Protein AF-A0A9E2D2C0-F1 (afdb_monomer_lite)

Radius of gyration: 33.91 Å; chains: 1; bounding box: 80×19×100 Å

Foldseek 3Di:
DDDDDPPPPDPDPPPPDPPPVSVVVVVVVVVVCVVVVVVVCCVVPPQQAEEEEAPVVVLVVLVVCVVVVVDDPVRSVVVVVVVVVVVVPPDPSYDYDYPVVDDDDHHYDDD

pLDDT: mean 72.56, std 12.67, range [42.31, 94.94]

Secondary structure (DSSP, 8-state):
----------------PSPHHHHHHHHHHHHHHHHHHHHHHHHHHTS-EEEEE-HHHHHHHHHHHHHTTSS-HHHHHHHHHHHHHHHHTS-TTEEEEEGGG--S--EEPP-

Sequence (111 aa):
MNNKSDGKTDPTPKKHGPGFIAAAFIALVVSLVTTIGLIAIYDRRYAQKIVTMDLKGYIREQRDKAISGAISDEELRKNIDAMEAALLAAPPNHVVLLKEVVLRNAGEIKP

Structure (mmCIF, N/CA/C/O backbone):
data_AF-A0A9E2D2C0-F1
#
_entry.id   AF-A0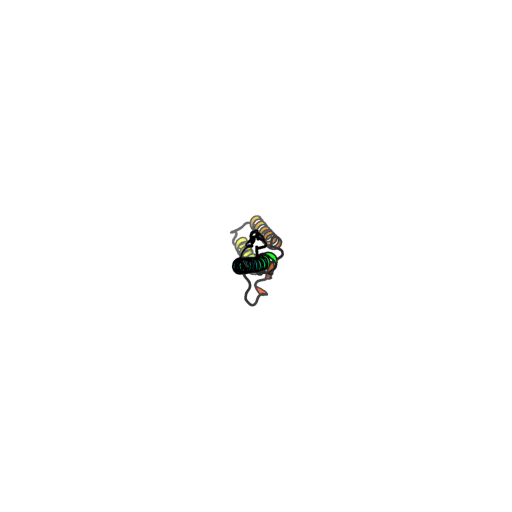A9E2D2C0-F1
#
loop_
_atom_site.group_PDB
_atom_site.id
_atom_site.type_symbol
_atom_site.label_atom_id
_atom_site.label_alt_id
_atom_site.label_comp_id
_atom_site.label_asym_id
_atom_site.label_entity_id
_atom_site.label_seq_id
_atom_site.pdbx_PDB_ins_code
_atom_site.Cartn_x
_atom_site.Cartn_y
_atom_site.Cartn_z
_atom_site.occupancy
_atom_site.B_iso_or_equiv
_atom_site.auth_seq_id
_atom_site.auth_comp_id
_atom_site.auth_asym_id
_atom_site.auth_atom_id
_atom_site.pdbx_PDB_model_num
ATOM 1 N N . MET A 1 1 ? 61.459 5.436 -71.021 1.00 42.31 1 MET A N 1
ATOM 2 C CA . MET A 1 1 ? 61.904 4.832 -69.747 1.00 42.31 1 MET A CA 1
ATOM 3 C C . MET A 1 1 ? 60.860 5.143 -68.695 1.00 42.31 1 MET A C 1
ATOM 5 O O . MET A 1 1 ? 60.694 6.300 -68.339 1.00 42.31 1 MET A O 1
ATOM 9 N N . ASN A 1 2 ? 60.119 4.119 -68.278 1.00 51.75 2 ASN A N 1
ATOM 10 C CA . ASN A 1 2 ? 59.100 4.190 -67.235 1.00 51.75 2 ASN A CA 1
ATOM 11 C C . ASN A 1 2 ? 59.761 3.767 -65.917 1.00 51.75 2 ASN A C 1
ATOM 13 O O . ASN A 1 2 ? 60.334 2.681 -65.887 1.00 51.75 2 ASN A O 1
ATOM 17 N N . ASN A 1 3 ? 59.677 4.561 -64.848 1.00 49.69 3 ASN A N 1
ATOM 18 C CA . ASN A 1 3 ? 59.811 4.050 -63.476 1.00 49.69 3 ASN A CA 1
ATOM 19 C C . ASN A 1 3 ? 59.240 5.097 -62.501 1.00 49.69 3 ASN A C 1
ATOM 21 O O . ASN A 1 3 ? 59.828 6.153 -62.312 1.00 49.69 3 ASN A O 1
ATOM 25 N N . LYS A 1 4 ? 57.945 5.007 -62.189 1.00 46.16 4 LYS A N 1
ATOM 26 C CA . LYS A 1 4 ? 57.363 4.309 -61.027 1.00 46.16 4 LYS A CA 1
ATOM 27 C C . LYS A 1 4 ? 57.479 5.155 -59.757 1.00 46.16 4 LYS A C 1
ATOM 29 O O . LYS A 1 4 ? 58.481 5.161 -59.056 1.00 46.16 4 LYS A O 1
ATOM 34 N N . SER A 1 5 ? 56.408 5.903 -59.516 1.00 55.84 5 SER A N 1
ATOM 35 C CA . SER A 1 5 ? 56.119 6.582 -58.262 1.00 55.84 5 SER A CA 1
ATOM 36 C C . SER A 1 5 ? 55.790 5.528 -57.205 1.00 55.84 5 SER A C 1
ATOM 38 O O . SER A 1 5 ? 54.679 5.001 -57.184 1.00 55.84 5 SER A O 1
ATOM 40 N N . ASP A 1 6 ? 56.743 5.216 -56.331 1.00 50.75 6 ASP A N 1
ATOM 41 C CA . ASP A 1 6 ? 56.491 4.378 -55.158 1.00 50.75 6 ASP A CA 1
ATOM 42 C C . ASP A 1 6 ? 55.792 5.218 -54.078 1.00 50.75 6 ASP A C 1
ATOM 44 O O . ASP A 1 6 ? 56.377 5.676 -53.096 1.00 50.75 6 ASP A O 1
ATOM 48 N N . GLY A 1 7 ? 54.496 5.446 -54.294 1.00 50.69 7 GLY A N 1
ATOM 49 C CA . GLY A 1 7 ? 53.578 5.906 -53.262 1.00 50.69 7 GLY A CA 1
ATOM 50 C C . GLY A 1 7 ? 53.398 4.798 -52.232 1.00 50.69 7 GLY A C 1
ATOM 51 O O . GLY A 1 7 ? 52.568 3.908 -52.401 1.00 50.69 7 GLY A O 1
ATOM 52 N N . LYS A 1 8 ? 54.196 4.839 -51.165 1.00 49.25 8 LYS A N 1
ATOM 53 C CA . LYS A 1 8 ? 54.035 3.981 -49.991 1.00 49.25 8 LYS A CA 1
ATOM 54 C C . LYS A 1 8 ? 52.739 4.395 -49.282 1.00 49.25 8 LYS A C 1
ATOM 56 O O . LYS A 1 8 ? 52.721 5.340 -48.501 1.00 49.25 8 LYS A O 1
ATOM 61 N N . THR A 1 9 ? 51.630 3.738 -49.611 1.00 55.25 9 THR A N 1
ATOM 62 C CA . THR A 1 9 ? 50.362 3.913 -48.898 1.00 55.25 9 THR A CA 1
ATOM 63 C C . THR A 1 9 ? 50.473 3.222 -47.547 1.00 55.25 9 THR A C 1
ATOM 65 O O . THR A 1 9 ? 50.347 2.001 -47.454 1.00 55.25 9 THR A O 1
ATOM 68 N N . ASP A 1 10 ? 50.746 4.008 -46.513 1.00 56.66 10 ASP A 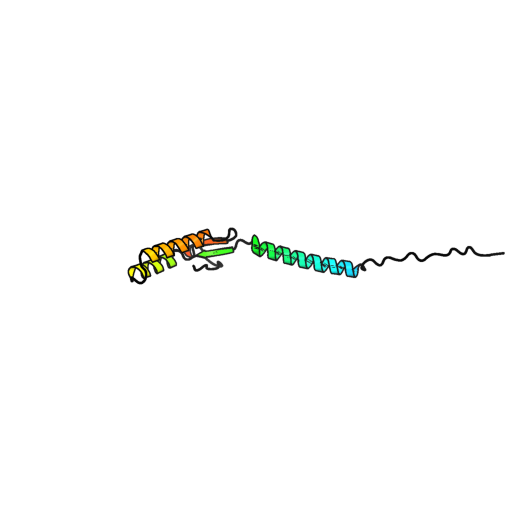N 1
ATOM 69 C CA . ASP A 1 10 ? 50.641 3.575 -45.124 1.00 56.66 10 ASP A CA 1
ATOM 70 C C . ASP A 1 10 ? 49.176 3.176 -44.847 1.00 56.66 10 ASP A C 1
ATOM 72 O O . ASP A 1 10 ? 48.273 3.995 -45.073 1.00 56.66 10 ASP A O 1
ATOM 76 N N . PRO A 1 11 ? 48.871 1.936 -44.417 1.00 56.41 11 PRO A N 1
ATOM 77 C CA . PRO A 1 11 ? 47.509 1.572 -44.076 1.00 56.41 11 PRO A CA 1
ATOM 78 C C . PRO A 1 11 ? 47.159 2.256 -42.754 1.00 56.41 11 PRO A C 1
ATOM 80 O O . PRO A 1 11 ? 47.553 1.825 -41.672 1.00 56.41 11 PRO A O 1
ATOM 83 N N . THR A 1 12 ? 46.401 3.346 -42.843 1.00 57.44 12 THR A N 1
ATOM 84 C CA . THR A 1 12 ? 45.788 3.985 -41.676 1.00 57.44 12 THR A CA 1
ATOM 85 C C . THR A 1 12 ? 45.020 2.930 -40.872 1.00 57.44 12 THR A C 1
ATOM 87 O O . THR A 1 12 ? 44.244 2.158 -41.449 1.00 57.44 12 THR A O 1
ATOM 90 N N . PRO A 1 13 ? 45.215 2.852 -39.543 1.00 53.81 13 PRO A N 1
ATOM 91 C CA . PRO A 1 13 ? 44.578 1.824 -38.743 1.00 53.81 13 PRO A CA 1
ATOM 92 C C . PRO A 1 13 ? 43.082 2.123 -38.722 1.00 53.81 13 PRO A C 1
ATOM 94 O O . PRO A 1 13 ? 42.633 3.097 -38.113 1.00 53.81 13 PRO A O 1
ATOM 97 N N . LYS A 1 14 ? 42.289 1.291 -39.407 1.00 58.44 14 LYS A N 1
ATOM 98 C CA . LYS A 1 14 ? 40.832 1.307 -39.270 1.00 58.44 14 LYS A CA 1
ATOM 99 C C . LYS A 1 14 ? 40.515 1.007 -37.809 1.00 58.44 14 LYS A C 1
ATOM 101 O O . LYS A 1 14 ? 40.558 -0.147 -37.380 1.00 58.44 14 LYS A O 1
ATOM 106 N N . LYS A 1 15 ? 40.219 2.058 -37.040 1.00 58.59 15 LYS A N 1
ATOM 107 C CA . LYS A 1 15 ? 39.588 1.951 -35.725 1.00 58.59 15 LYS A CA 1
ATOM 108 C C . LYS A 1 15 ? 38.251 1.257 -35.942 1.00 58.59 15 LYS A C 1
ATOM 110 O O . LYS A 1 15 ? 37.270 1.887 -36.328 1.00 58.59 15 LYS A O 1
ATOM 115 N N . HIS A 1 16 ? 38.234 -0.053 -35.731 1.00 57.47 16 HIS A N 1
ATOM 116 C CA . HIS A 1 16 ? 37.009 -0.818 -35.611 1.00 57.47 16 HIS A CA 1
ATOM 117 C C . HIS A 1 16 ? 36.370 -0.384 -34.292 1.00 57.47 16 HIS A C 1
ATOM 119 O O . HIS A 1 16 ? 36.624 -0.961 -33.237 1.00 57.47 16 HIS A O 1
ATOM 125 N N . GLY A 1 17 ? 35.588 0.699 -34.344 1.00 62.44 17 GLY A N 1
ATOM 126 C CA . GLY A 1 17 ? 34.566 0.933 -33.334 1.00 62.44 17 GLY A CA 1
ATOM 127 C C . GLY A 1 17 ? 33.678 -0.312 -33.241 1.00 62.44 17 GLY A C 1
ATOM 128 O O . GLY A 1 17 ? 33.652 -1.102 -34.193 1.00 62.44 17 GLY A O 1
ATOM 129 N N . PRO A 1 18 ? 32.987 -0.527 -32.110 1.00 61.75 18 PRO A N 1
ATOM 130 C CA . PRO A 1 18 ? 32.108 -1.679 -31.964 1.00 61.75 18 PRO A CA 1
ATOM 131 C C . PRO A 1 18 ? 31.216 -1.750 -33.204 1.00 61.75 18 PRO A C 1
ATOM 133 O O . PRO A 1 18 ? 30.555 -0.769 -33.547 1.00 61.75 18 PRO A O 1
ATOM 136 N N . GLY A 1 19 ? 31.303 -2.862 -33.943 1.00 77.62 19 GLY A N 1
ATOM 137 C CA . GLY A 1 19 ? 30.607 -3.008 -35.218 1.00 77.62 19 GLY A CA 1
ATOM 138 C C . GLY A 1 19 ? 29.131 -2.668 -35.044 1.00 77.62 19 GLY A C 1
ATOM 139 O O . GLY A 1 19 ? 28.586 -2.870 -33.963 1.00 77.62 19 GLY A O 1
ATOM 140 N N . PHE A 1 20 ? 28.481 -2.147 -36.084 1.00 83.00 20 PHE A N 1
ATOM 141 C CA . PHE A 1 20 ? 27.079 -1.703 -36.043 1.00 83.00 20 PHE A CA 1
ATOM 142 C C . PHE A 1 20 ? 26.145 -2.662 -35.272 1.00 83.00 20 PHE A C 1
ATOM 144 O O . PHE A 1 20 ? 25.291 -2.221 -34.512 1.00 83.00 20 PHE A O 1
ATOM 151 N N . ILE A 1 21 ? 26.379 -3.973 -35.386 1.00 84.88 21 ILE A N 1
ATOM 152 C CA . ILE A 1 21 ? 25.672 -5.031 -34.649 1.00 84.88 21 ILE A CA 1
ATOM 153 C C . ILE A 1 21 ? 25.865 -4.926 -33.126 1.00 84.88 21 ILE A C 1
ATOM 155 O O . ILE A 1 21 ? 24.896 -5.010 -32.379 1.00 84.88 21 ILE A O 1
ATOM 159 N N . ALA A 1 22 ? 27.094 -4.718 -32.651 1.00 86.81 22 ALA A N 1
ATOM 160 C CA . ALA A 1 22 ? 27.385 -4.528 -31.232 1.00 86.81 22 ALA A CA 1
ATOM 161 C C . ALA A 1 22 ? 26.735 -3.244 -30.693 1.00 86.81 22 ALA A C 1
ATOM 163 O O . ALA A 1 22 ? 26.161 -3.259 -29.607 1.00 86.81 22 ALA A O 1
ATOM 164 N N . ALA A 1 23 ? 26.749 -2.156 -31.471 1.00 88.12 23 ALA A N 1
ATOM 165 C CA . ALA A 1 23 ? 26.055 -0.922 -31.103 1.00 88.12 23 ALA A CA 1
ATOM 166 C C . ALA A 1 23 ? 24.527 -1.117 -31.033 1.00 88.12 23 ALA A C 1
ATOM 168 O O . ALA A 1 23 ? 23.895 -0.684 -30.071 1.00 88.12 23 ALA A O 1
ATOM 169 N N . ALA A 1 24 ? 23.943 -1.825 -32.005 1.00 89.75 24 ALA A N 1
ATOM 170 C CA . ALA A 1 24 ? 22.518 -2.151 -32.023 1.00 89.75 24 ALA A CA 1
ATOM 171 C C . ALA A 1 24 ? 22.114 -3.044 -30.839 1.00 89.75 24 ALA A C 1
ATOM 173 O O . ALA A 1 24 ? 21.083 -2.809 -30.211 1.00 89.75 24 ALA A O 1
ATOM 174 N N . PHE A 1 25 ? 22.946 -4.028 -30.489 1.00 93.38 25 PHE A N 1
ATOM 175 C CA . PHE A 1 25 ? 22.705 -4.897 -29.340 1.00 93.38 25 PHE A CA 1
ATOM 176 C C . PHE A 1 25 ? 22.747 -4.122 -28.019 1.00 93.38 25 PHE A C 1
ATOM 178 O O . PHE A 1 25 ? 21.853 -4.271 -27.189 1.00 93.38 25 PHE A O 1
ATOM 185 N N . ILE A 1 26 ? 23.733 -3.236 -27.842 1.00 91.56 26 ILE A N 1
ATOM 186 C CA . ILE A 1 26 ? 23.816 -2.367 -26.660 1.00 91.56 26 ILE A CA 1
ATOM 187 C C . ILE A 1 26 ? 22.581 -1.464 -26.573 1.00 91.56 26 ILE A C 1
ATOM 189 O O . ILE A 1 26 ? 21.979 -1.368 -25.506 1.00 91.56 26 ILE A O 1
ATOM 193 N N . ALA A 1 27 ? 22.157 -0.849 -27.680 1.00 91.62 27 ALA A N 1
ATOM 194 C CA . ALA A 1 27 ? 20.951 -0.021 -27.704 1.00 91.62 27 ALA A CA 1
ATOM 195 C C . ALA A 1 27 ? 19.690 -0.818 -27.316 1.00 91.62 27 ALA A C 1
ATOM 197 O O . ALA A 1 27 ? 18.851 -0.329 -26.554 1.00 91.62 27 ALA A O 1
ATOM 198 N N . LEU A 1 28 ? 19.580 -2.069 -27.771 1.00 94.19 28 LEU A N 1
ATOM 199 C CA . LEU A 1 28 ? 18.496 -2.975 -27.385 1.00 94.19 28 LEU A CA 1
ATOM 200 C C . LEU A 1 28 ? 18.506 -3.281 -25.885 1.00 94.19 28 LEU A C 1
ATOM 202 O O . LEU A 1 28 ? 17.477 -3.159 -25.227 1.00 94.19 28 LEU A O 1
ATOM 206 N N . VAL A 1 29 ? 19.665 -3.614 -25.320 1.00 94.94 29 VAL A N 1
ATOM 207 C CA . VAL A 1 29 ? 19.781 -3.894 -23.881 1.00 94.94 29 VAL A CA 1
ATOM 208 C C . VAL A 1 29 ? 19.460 -2.646 -23.056 1.00 94.94 29 VAL A C 1
ATOM 210 O O . VAL A 1 29 ? 18.689 -2.722 -22.102 1.00 94.94 29 VAL A O 1
ATOM 213 N N . VAL A 1 30 ? 19.994 -1.484 -23.439 1.00 93.38 30 VAL A N 1
ATOM 214 C CA . VAL A 1 30 ? 19.751 -0.217 -22.735 1.00 93.38 30 VAL A CA 1
ATOM 215 C C . VAL A 1 30 ? 18.274 0.167 -22.783 1.00 93.38 30 VAL A C 1
ATOM 217 O O . VAL A 1 30 ? 17.718 0.551 -21.754 1.00 93.38 30 VAL A O 1
ATOM 220 N N . SER A 1 31 ? 17.622 0.038 -23.940 1.00 91.56 31 SER A N 1
ATOM 221 C CA . SER A 1 31 ? 16.186 0.317 -24.059 1.00 91.56 31 SER A CA 1
ATOM 222 C C . SER A 1 31 ? 15.356 -0.630 -23.193 1.00 91.56 31 SER A C 1
ATOM 224 O O . SER A 1 31 ? 14.524 -0.158 -22.423 1.00 91.56 31 SER A O 1
ATOM 226 N N . LEU A 1 32 ? 15.650 -1.933 -23.212 1.00 93.38 32 LEU A N 1
ATOM 227 C CA . LEU A 1 32 ? 14.942 -2.920 -22.397 1.00 93.38 32 LEU A CA 1
ATOM 228 C C . LEU A 1 32 ? 15.088 -2.637 -20.895 1.00 93.38 32 LEU A C 1
ATOM 230 O O . LEU A 1 32 ? 14.094 -2.610 -20.168 1.00 93.38 32 LEU A O 1
ATOM 234 N N . VAL A 1 33 ? 16.313 -2.372 -20.433 1.00 92.94 33 VAL A N 1
ATOM 235 C CA . VAL A 1 33 ? 16.588 -2.036 -19.026 1.00 92.94 33 VAL A CA 1
ATOM 236 C C . VAL A 1 33 ? 15.892 -0.737 -18.631 1.00 92.94 33 VAL A C 1
ATOM 238 O O . VAL A 1 33 ? 15.319 -0.654 -17.547 1.00 92.94 33 VAL A O 1
ATOM 241 N N . THR A 1 34 ? 15.891 0.260 -19.516 1.00 90.94 34 THR A N 1
ATOM 242 C CA . THR A 1 34 ? 15.248 1.553 -19.263 1.00 90.94 34 THR A CA 1
ATOM 243 C C . THR A 1 34 ? 13.734 1.402 -19.161 1.00 90.94 34 THR A C 1
ATOM 245 O O . THR A 1 34 ? 13.140 1.942 -18.232 1.00 90.94 34 THR A O 1
ATOM 248 N N . THR A 1 35 ? 13.103 0.631 -20.049 1.00 88.88 35 THR A N 1
ATOM 249 C CA . THR A 1 35 ? 11.659 0.361 -19.999 1.00 88.88 35 THR A CA 1
ATOM 250 C C . THR A 1 35 ? 11.274 -0.396 -18.730 1.00 88.88 35 THR A C 1
ATOM 252 O O . THR A 1 35 ? 10.360 0.033 -18.026 1.00 88.88 35 THR A O 1
ATOM 255 N N . ILE A 1 36 ? 11.988 -1.476 -18.391 1.00 87.94 36 ILE A N 1
ATOM 256 C CA . ILE A 1 36 ? 11.729 -2.242 -17.160 1.00 87.94 36 ILE A CA 1
ATOM 257 C C . ILE A 1 36 ? 11.934 -1.352 -15.927 1.00 87.94 36 ILE A C 1
ATOM 259 O O . ILE A 1 36 ? 11.099 -1.349 -15.022 1.00 87.94 36 ILE A O 1
ATOM 263 N N . GLY A 1 37 ? 13.008 -0.560 -15.908 1.00 86.88 37 GLY A N 1
ATOM 264 C CA . GLY A 1 37 ? 13.308 0.376 -14.830 1.00 86.88 37 GLY A CA 1
ATOM 265 C C . GLY A 1 37 ? 12.222 1.434 -14.653 1.00 86.88 37 GLY A C 1
ATOM 266 O O . GLY A 1 37 ? 11.770 1.657 -13.531 1.00 86.88 37 GLY A O 1
ATOM 267 N N . LEU A 1 38 ? 11.747 2.041 -15.746 1.00 84.06 38 LEU A N 1
ATOM 268 C CA . LEU A 1 38 ? 10.667 3.029 -15.702 1.00 84.06 38 LEU A CA 1
ATOM 269 C C . LEU A 1 38 ? 9.378 2.426 -15.150 1.00 84.06 38 LEU A C 1
ATOM 271 O O . LEU A 1 38 ? 8.774 3.022 -14.263 1.00 84.06 38 LEU A O 1
ATOM 275 N N . ILE A 1 39 ? 8.980 1.247 -15.635 1.00 81.62 39 ILE A N 1
ATOM 276 C CA . ILE A 1 39 ? 7.760 0.571 -15.177 1.00 81.62 39 ILE A CA 1
ATOM 277 C C . ILE A 1 39 ? 7.874 0.222 -13.690 1.00 81.62 39 ILE A C 1
ATOM 279 O O . ILE A 1 39 ? 6.954 0.504 -12.927 1.00 81.62 39 ILE A O 1
ATOM 283 N N . ALA A 1 40 ? 9.011 -0.320 -13.249 1.00 77.25 40 ALA A N 1
ATOM 284 C CA . ALA A 1 40 ? 9.221 -0.684 -11.848 1.00 77.25 40 ALA A CA 1
ATOM 285 C C . ALA A 1 40 ? 9.226 0.540 -10.915 1.00 77.25 40 ALA A C 1
ATOM 287 O O . ALA A 1 40 ? 8.670 0.498 -9.815 1.00 77.25 40 ALA A O 1
ATOM 288 N N . ILE A 1 41 ? 9.840 1.646 -11.344 1.00 79.56 41 ILE A N 1
ATOM 289 C CA . ILE A 1 41 ? 9.835 2.905 -10.589 1.00 79.56 41 ILE A CA 1
ATOM 290 C C . ILE A 1 41 ? 8.419 3.483 -10.540 1.00 79.56 41 ILE A C 1
ATOM 292 O O . ILE A 1 41 ? 7.977 3.914 -9.472 1.00 79.56 41 ILE A O 1
ATOM 296 N N . TYR A 1 42 ? 7.707 3.460 -11.666 1.00 72.75 42 TYR A N 1
ATOM 297 C CA . TYR A 1 42 ? 6.344 3.961 -11.778 1.00 72.75 42 TYR A CA 1
ATOM 298 C C . TYR A 1 42 ? 5.379 3.173 -10.886 1.00 72.75 42 TYR A C 1
ATOM 300 O O . TYR A 1 42 ? 4.687 3.771 -10.061 1.00 72.75 42 TYR A O 1
ATOM 308 N N . ASP A 1 43 ? 5.404 1.842 -10.955 1.00 69.38 43 ASP A N 1
ATOM 309 C CA . ASP A 1 43 ? 4.549 0.979 -10.134 1.00 69.38 43 ASP A CA 1
ATOM 310 C C . ASP A 1 43 ? 4.855 1.119 -8.633 1.00 69.38 43 ASP A C 1
ATOM 312 O O . ASP A 1 43 ? 3.957 1.138 -7.789 1.00 69.38 43 ASP A O 1
ATOM 316 N N . ARG A 1 44 ? 6.133 1.298 -8.269 1.00 68.25 44 ARG A N 1
ATOM 317 C CA . ARG A 1 44 ? 6.530 1.410 -6.860 1.00 68.25 44 ARG A CA 1
ATOM 318 C C . ARG A 1 44 ? 6.251 2.782 -6.245 1.00 68.25 44 ARG A C 1
ATOM 320 O O . ARG A 1 44 ? 5.997 2.845 -5.041 1.00 68.25 44 ARG A O 1
ATOM 327 N N . ARG A 1 45 ? 6.385 3.879 -7.000 1.00 64.56 45 ARG A N 1
ATOM 328 C CA . ARG A 1 45 ? 6.234 5.249 -6.462 1.00 64.56 45 ARG A CA 1
ATOM 329 C C . ARG A 1 45 ? 4.892 5.901 -6.781 1.00 64.56 45 ARG A C 1
ATOM 331 O O . ARG A 1 45 ? 4.412 6.654 -5.942 1.00 64.56 45 ARG A O 1
ATOM 338 N N . TYR A 1 46 ? 4.317 5.648 -7.953 1.00 58.00 46 TYR A N 1
ATOM 339 C CA . TYR A 1 46 ? 3.236 6.479 -8.495 1.00 58.00 46 TYR A CA 1
ATOM 340 C C . TYR A 1 46 ? 1.907 5.752 -8.665 1.00 58.00 46 TYR A C 1
ATOM 342 O O . TYR A 1 46 ? 0.870 6.410 -8.609 1.00 58.00 46 TYR A O 1
ATOM 350 N N . ALA A 1 47 ? 1.906 4.427 -8.839 1.00 56.81 47 ALA A N 1
ATOM 351 C CA . ALA A 1 47 ? 0.656 3.680 -8.882 1.00 56.81 47 ALA A CA 1
ATOM 352 C C . ALA A 1 47 ? -0.070 3.817 -7.536 1.00 56.81 47 ALA A C 1
ATOM 354 O O . ALA A 1 47 ? 0.409 3.350 -6.499 1.00 56.81 47 ALA A O 1
ATOM 355 N N . GLN A 1 48 ? -1.218 4.496 -7.561 1.00 56.22 48 GLN A N 1
ATOM 356 C CA . GLN A 1 48 ? -2.077 4.647 -6.397 1.00 56.22 48 GLN A CA 1
ATOM 357 C C . GLN A 1 48 ? -2.694 3.289 -6.071 1.00 56.22 48 GLN A C 1
ATOM 359 O O . GLN A 1 48 ? -3.515 2.770 -6.830 1.00 56.22 48 GLN A O 1
ATOM 364 N N . LYS A 1 49 ? -2.282 2.688 -4.955 1.00 63.03 49 LYS A N 1
ATOM 365 C CA . LYS A 1 49 ? -2.826 1.401 -4.512 1.00 63.03 49 LYS A CA 1
ATOM 366 C C . LYS A 1 49 ? -4.072 1.672 -3.675 1.00 63.03 49 LYS A C 1
ATOM 368 O O . LYS A 1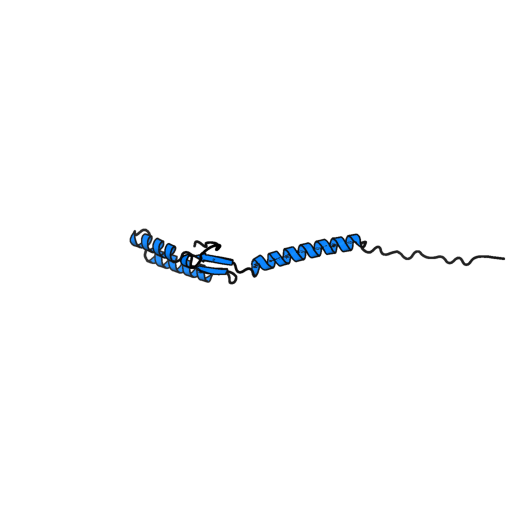 49 ? -3.994 2.321 -2.633 1.00 63.03 49 LYS A O 1
ATOM 373 N N . ILE A 1 50 ? -5.227 1.211 -4.157 1.00 61.16 50 ILE A N 1
ATOM 374 C CA . ILE A 1 50 ? -6.490 1.294 -3.417 1.00 61.16 50 ILE A CA 1
ATOM 375 C C . ILE A 1 50 ? -6.482 0.180 -2.384 1.00 61.16 50 ILE A C 1
ATOM 377 O O . ILE A 1 50 ? -6.452 -1.005 -2.738 1.00 61.16 50 ILE A O 1
ATOM 381 N N . VAL A 1 51 ? -6.508 0.562 -1.114 1.00 64.00 51 VAL A N 1
ATOM 382 C CA . VAL A 1 51 ? -6.500 -0.401 -0.022 1.00 64.00 51 VAL A CA 1
ATOM 383 C C . VAL A 1 51 ? -7.675 -0.148 0.899 1.00 64.00 51 VAL A C 1
ATOM 385 O O . VAL A 1 51 ? -8.039 0.989 1.175 1.00 64.00 51 VAL A O 1
ATOM 388 N N . THR A 1 52 ? -8.316 -1.226 1.318 1.00 68.75 52 THR A N 1
ATOM 389 C CA . THR A 1 52 ? -9.515 -1.202 2.142 1.00 68.75 52 THR A CA 1
ATOM 390 C C . THR A 1 52 ? -9.200 -1.522 3.582 1.00 68.75 52 THR A C 1
ATOM 392 O O . THR A 1 52 ? -8.420 -2.430 3.854 1.00 68.75 52 THR A O 1
ATOM 395 N N . MET A 1 53 ? -9.847 -0.807 4.496 1.00 72.88 53 MET A N 1
ATOM 396 C CA . MET A 1 53 ? -9.832 -1.127 5.917 1.00 72.88 53 MET A CA 1
ATOM 397 C C . MET A 1 53 ? -11.262 -1.306 6.433 1.00 72.88 53 MET A C 1
ATOM 399 O O . MET A 1 53 ? -12.152 -0.498 6.147 1.00 72.88 53 MET A O 1
ATOM 403 N N . ASP A 1 54 ? -11.490 -2.371 7.201 1.00 75.31 54 ASP A N 1
ATOM 404 C CA . ASP A 1 54 ? -12.764 -2.632 7.878 1.00 75.31 54 ASP A CA 1
ATOM 405 C C . ASP A 1 54 ? -12.785 -1.995 9.272 1.00 75.31 54 ASP A C 1
ATOM 407 O O . ASP A 1 54 ? -12.657 -2.656 10.304 1.00 75.31 54 ASP A O 1
ATOM 411 N N . LEU A 1 55 ? -12.928 -0.671 9.297 1.00 74.31 55 LEU A N 1
ATOM 412 C CA . LEU A 1 55 ? -12.941 0.095 10.542 1.00 74.31 55 LEU A CA 1
ATOM 413 C C . LEU A 1 55 ? -14.090 -0.327 11.472 1.00 74.31 55 LEU A C 1
ATOM 415 O O . LEU A 1 55 ? -13.924 -0.417 12.686 1.00 74.31 55 LEU A O 1
ATOM 419 N N . LYS A 1 56 ? -15.271 -0.604 10.912 1.00 75.62 56 LYS A N 1
ATOM 420 C CA . LYS A 1 56 ? -16.454 -0.964 11.703 1.00 75.62 56 LYS A CA 1
ATOM 421 C C . LYS A 1 56 ? -16.357 -2.369 12.281 1.00 75.62 56 LYS A C 1
ATOM 423 O O . LYS A 1 56 ? -16.752 -2.552 13.432 1.00 75.62 56 LYS A O 1
ATOM 428 N N . GLY A 1 57 ? -15.839 -3.333 11.518 1.00 77.88 57 GLY A N 1
ATOM 429 C CA . GLY A 1 57 ? -15.554 -4.676 12.017 1.00 77.88 57 GLY A CA 1
ATOM 430 C C . GLY A 1 57 ? -14.556 -4.642 13.173 1.00 77.88 57 GLY A C 1
ATOM 431 O O . GLY A 1 57 ? -14.840 -5.188 14.237 1.00 77.88 57 GLY A O 1
ATOM 432 N N . TYR A 1 58 ? -13.457 -3.902 13.009 1.00 77.75 58 TYR A N 1
ATOM 433 C CA . TYR A 1 58 ? -12.422 -3.783 14.038 1.00 77.75 58 TYR A CA 1
ATOM 434 C C . TYR A 1 58 ? -12.934 -3.123 15.329 1.00 77.75 58 TYR A C 1
ATOM 436 O O . TYR A 1 58 ? -12.717 -3.645 16.421 1.00 77.75 58 TYR A O 1
ATOM 444 N N . ILE A 1 59 ? -13.681 -2.015 15.227 1.00 79.81 59 ILE A N 1
ATOM 445 C CA . ILE A 1 59 ? -14.255 -1.338 16.405 1.00 79.81 59 ILE A CA 1
ATOM 446 C C . ILE A 1 59 ? -15.264 -2.235 17.131 1.00 79.81 59 ILE A C 1
ATOM 448 O O . ILE A 1 59 ? -15.318 -2.222 18.362 1.00 79.81 59 ILE A O 1
ATOM 452 N N . ARG A 1 60 ? -16.072 -3.011 16.396 1.00 82.50 60 ARG A N 1
ATOM 453 C CA . ARG A 1 60 ? -17.002 -3.973 17.006 1.00 82.50 60 ARG A CA 1
ATOM 454 C C . ARG A 1 60 ? -16.254 -5.068 17.752 1.00 82.50 60 ARG A C 1
ATOM 456 O O . ARG A 1 60 ? -16.570 -5.308 18.907 1.00 82.50 60 ARG A O 1
ATOM 463 N N . GLU A 1 61 ? -15.228 -5.652 17.143 1.00 82.06 61 GLU A N 1
ATOM 464 C CA . GLU A 1 61 ? -14.430 -6.701 17.779 1.00 82.06 61 GLU A CA 1
ATOM 465 C C . GLU A 1 61 ? -13.734 -6.203 19.055 1.00 82.06 61 GLU A C 1
ATOM 467 O O . GLU A 1 61 ? -13.748 -6.883 20.080 1.00 82.06 61 GLU A O 1
ATOM 472 N N . GLN A 1 62 ? -13.163 -4.997 19.023 1.00 76.19 62 GLN A N 1
ATOM 473 C CA . GLN A 1 62 ? -12.537 -4.389 20.200 1.00 76.19 62 GLN A CA 1
ATOM 474 C C . GLN A 1 62 ? -13.567 -4.069 21.292 1.00 76.19 62 GLN A C 1
ATOM 476 O O . GLN A 1 62 ? -13.324 -4.328 22.468 1.00 76.19 62 GLN A O 1
ATOM 481 N N . ARG A 1 63 ? -14.753 -3.570 20.920 1.00 79.69 63 ARG A N 1
ATOM 482 C CA . ARG A 1 63 ? -15.854 -3.353 21.868 1.00 79.69 63 ARG A CA 1
ATOM 483 C C . ARG A 1 63 ? -16.310 -4.662 22.509 1.00 79.69 63 ARG A C 1
ATOM 485 O O . ARG A 1 63 ? -16.489 -4.698 23.721 1.00 79.69 63 ARG A O 1
ATOM 492 N N . ASP A 1 64 ? -16.493 -5.713 21.721 1.00 83.31 64 ASP A N 1
ATOM 493 C CA . ASP A 1 64 ? -16.958 -7.007 22.219 1.00 83.31 64 ASP A CA 1
ATOM 494 C C . ASP A 1 64 ? -15.934 -7.615 23.189 1.00 83.31 64 ASP A C 1
ATOM 496 O O . ASP A 1 64 ? -16.320 -8.117 24.244 1.00 83.31 64 ASP A O 1
ATOM 500 N N . LYS A 1 65 ? -14.632 -7.472 22.897 1.00 76.56 65 LYS A N 1
ATOM 501 C CA . LYS A 1 65 ? -13.540 -7.870 23.803 1.00 76.56 65 LYS A CA 1
ATOM 502 C C . LYS A 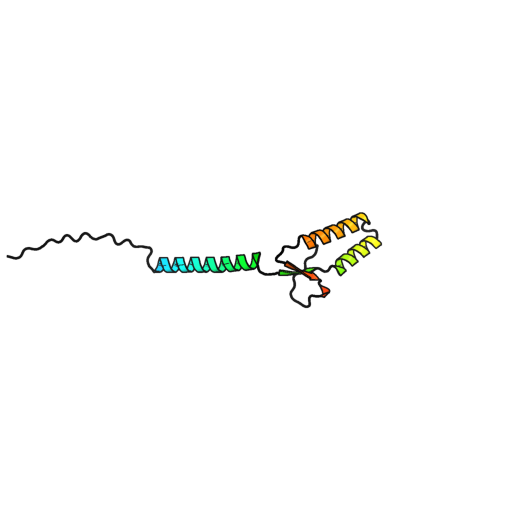1 65 ? -13.511 -7.057 25.099 1.00 76.56 65 LYS A C 1
ATOM 504 O O . LYS A 1 65 ? -13.230 -7.615 26.159 1.00 76.56 65 LYS A O 1
ATOM 509 N N . ALA A 1 66 ? -13.799 -5.758 25.035 1.00 77.25 66 ALA A N 1
ATOM 510 C CA . ALA A 1 66 ? -13.872 -4.908 26.223 1.00 77.25 66 ALA A CA 1
ATOM 511 C C . ALA A 1 66 ? -15.081 -5.274 27.100 1.00 77.25 66 ALA A C 1
ATOM 513 O O . ALA A 1 66 ? -14.948 -5.441 28.309 1.00 77.25 66 ALA A O 1
ATOM 514 N N . ILE A 1 67 ? -16.253 -5.494 26.490 1.00 82.69 67 ILE A N 1
ATOM 515 C CA . ILE A 1 67 ? -17.473 -5.913 27.202 1.00 82.69 67 ILE A CA 1
ATOM 516 C C . ILE A 1 67 ? -17.304 -7.310 27.812 1.00 82.69 67 ILE A C 1
ATOM 518 O O . ILE A 1 67 ? -17.798 -7.563 28.910 1.00 82.69 67 ILE A O 1
ATOM 522 N N . SER A 1 68 ? -16.587 -8.213 27.137 1.00 83.81 68 SER A N 1
ATOM 523 C CA . SER A 1 68 ? -16.280 -9.541 27.675 1.00 83.81 68 SER A CA 1
ATOM 524 C C . SER A 1 68 ? -15.211 -9.525 28.776 1.00 83.81 68 SER A C 1
ATOM 526 O O . SER A 1 68 ? -14.867 -10.591 29.282 1.00 83.81 68 SER A O 1
ATOM 528 N N . GLY A 1 69 ? -14.648 -8.359 29.115 1.00 79.56 69 GLY A N 1
ATOM 529 C CA . GLY A 1 69 ? -13.560 -8.216 30.086 1.00 79.56 69 GLY A CA 1
ATOM 530 C C . GLY A 1 69 ? -12.239 -8.849 29.637 1.00 79.56 69 GLY A C 1
ATOM 531 O O . GLY A 1 69 ? -11.376 -9.113 30.469 1.00 79.56 69 GLY A O 1
ATOM 532 N N . ALA A 1 70 ? -12.087 -9.132 28.338 1.00 75.81 70 ALA A N 1
ATOM 533 C CA . ALA A 1 70 ? -10.881 -9.740 27.776 1.00 75.81 70 ALA A CA 1
ATOM 534 C C . ALA A 1 70 ? -9.747 -8.723 27.566 1.00 75.81 70 ALA A C 1
ATOM 536 O O . ALA A 1 70 ? -8.602 -9.131 27.386 1.00 75.81 70 ALA A O 1
ATOM 537 N N . ILE A 1 71 ? -10.072 -7.427 27.573 1.00 77.19 71 ILE A N 1
ATOM 538 C CA . ILE A 1 71 ? -9.133 -6.301 27.519 1.00 77.19 71 ILE A CA 1
ATOM 539 C C . ILE A 1 71 ? -9.576 -5.221 28.511 1.00 77.19 71 ILE A C 1
ATOM 541 O O . ILE A 1 71 ? -10.779 -5.055 28.735 1.00 77.19 71 ILE A O 1
ATOM 545 N N . SER A 1 72 ? -8.624 -4.496 29.102 1.00 81.38 72 SER A N 1
ATOM 546 C CA . SER A 1 72 ? -8.931 -3.342 29.965 1.00 81.38 72 SER A CA 1
ATOM 547 C C . SER A 1 72 ? -9.276 -2.089 29.145 1.00 81.38 72 SER A C 1
ATOM 549 O O . SER A 1 72 ? -8.986 -2.011 27.948 1.00 81.38 72 SER A O 1
ATOM 551 N N . ASP A 1 73 ? -9.864 -1.073 29.782 1.00 77.94 73 ASP A N 1
ATOM 552 C CA . ASP A 1 73 ? -10.179 0.206 29.127 1.00 77.94 73 ASP A CA 1
ATOM 553 C C . ASP A 1 73 ? -8.918 0.923 28.609 1.00 77.94 73 ASP A C 1
ATOM 555 O O . ASP A 1 73 ? -8.943 1.593 27.572 1.00 77.94 73 ASP A O 1
ATOM 559 N N . GLU A 1 74 ? -7.789 0.761 29.300 1.00 82.38 74 GLU A N 1
ATOM 560 C CA . GLU A 1 74 ? -6.488 1.285 28.883 1.00 82.38 74 GLU A CA 1
ATOM 561 C C . GLU A 1 74 ? -5.949 0.550 27.650 1.00 82.38 74 GLU A C 1
ATOM 563 O O . GLU A 1 74 ? -5.414 1.184 26.737 1.00 82.38 74 GLU A O 1
ATOM 568 N N . GLU A 1 75 ? -6.116 -0.773 27.588 1.00 77.88 75 GLU A N 1
ATOM 569 C CA . GLU A 1 75 ? -5.738 -1.575 26.419 1.00 77.88 75 GLU A CA 1
ATOM 570 C C . GLU A 1 75 ? -6.620 -1.262 25.210 1.00 77.88 75 GLU A C 1
ATOM 572 O O . GLU A 1 75 ? -6.112 -1.150 24.092 1.00 77.88 75 GLU A O 1
ATOM 577 N N . LEU A 1 76 ? -7.919 -1.035 25.424 1.00 77.19 76 LEU A N 1
ATOM 578 C CA . LEU A 1 76 ? -8.836 -0.597 24.375 1.00 77.19 76 LEU A CA 1
ATOM 579 C C . LEU A 1 76 ? -8.394 0.743 23.771 1.00 77.19 76 LEU A C 1
ATOM 581 O O . LEU A 1 76 ? -8.318 0.867 22.547 1.00 77.19 76 LEU A O 1
ATOM 585 N N . ARG A 1 77 ? -8.063 1.732 24.614 1.00 82.56 77 ARG A N 1
ATOM 586 C CA . ARG A 1 77 ? -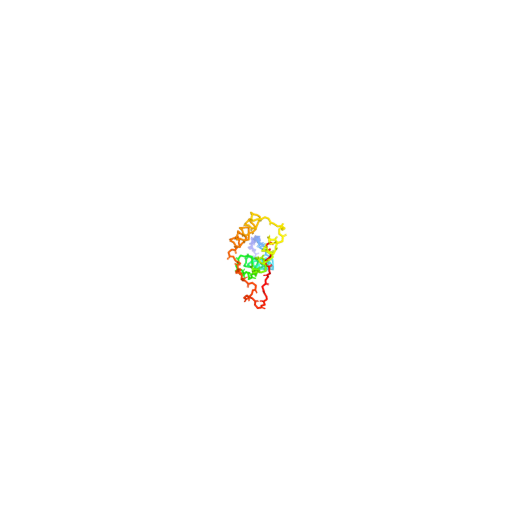7.555 3.036 24.151 1.00 82.56 77 ARG A CA 1
ATOM 587 C C . ARG A 1 77 ? -6.266 2.881 23.355 1.00 82.56 77 ARG A C 1
ATOM 589 O O . ARG A 1 77 ? -6.179 3.386 22.242 1.00 82.56 77 ARG A O 1
ATOM 596 N N . LYS A 1 78 ? -5.316 2.097 23.866 1.00 85.81 78 LYS A N 1
ATOM 597 C CA . LYS A 1 78 ? -4.043 1.841 23.183 1.00 85.81 78 LYS A CA 1
ATOM 598 C C . LYS A 1 78 ? -4.232 1.174 21.815 1.00 85.81 78 LYS A C 1
ATOM 600 O O . LYS A 1 78 ? -3.523 1.514 20.871 1.00 85.81 78 LYS A O 1
ATOM 605 N N . ASN A 1 79 ? -5.177 0.243 21.694 1.00 78.88 79 ASN A N 1
ATOM 606 C CA . ASN A 1 79 ? -5.479 -0.426 20.426 1.00 78.88 79 ASN A CA 1
ATOM 607 C C . ASN A 1 79 ? -6.122 0.532 19.410 1.00 78.88 79 ASN A C 1
ATOM 609 O O . ASN A 1 79 ? -5.812 0.464 18.221 1.00 78.88 79 ASN A O 1
ATOM 613 N N . ILE A 1 80 ? -6.984 1.442 19.872 1.00 81.94 80 ILE A N 1
ATOM 614 C CA . ILE A 1 80 ? -7.588 2.483 19.027 1.00 81.94 80 ILE A CA 1
ATOM 615 C C . ILE A 1 80 ? -6.522 3.484 18.562 1.00 81.94 80 ILE A C 1
ATOM 617 O O . ILE A 1 80 ? -6.454 3.771 17.367 1.00 81.94 80 ILE A O 1
ATOM 621 N N . ASP A 1 81 ? -5.646 3.934 19.460 1.00 84.06 81 ASP A N 1
ATOM 622 C CA . ASP A 1 81 ? -4.548 4.849 19.128 1.00 84.06 81 ASP A CA 1
ATOM 623 C C . ASP A 1 81 ? -3.566 4.208 18.131 1.00 84.06 81 ASP A C 1
ATOM 625 O O . ASP A 1 81 ? -3.106 4.851 17.188 1.00 84.06 81 ASP A O 1
ATOM 629 N N . ALA A 1 82 ? -3.267 2.913 18.290 1.00 81.81 82 ALA A N 1
ATOM 630 C CA . ALA A 1 82 ? -2.421 2.170 17.356 1.00 81.81 82 ALA A CA 1
ATOM 631 C C . ALA A 1 82 ? -3.061 2.046 15.963 1.00 81.81 82 ALA A C 1
ATOM 633 O O . ALA A 1 82 ? -2.368 2.161 14.951 1.00 81.81 82 ALA A O 1
ATOM 634 N N . MET A 1 83 ? -4.380 1.849 15.899 1.00 80.31 83 MET A N 1
ATOM 635 C CA . MET A 1 83 ? -5.128 1.828 14.642 1.00 80.31 83 MET A CA 1
ATOM 636 C C . MET A 1 83 ? -5.117 3.204 13.960 1.00 80.31 83 MET A C 1
ATOM 638 O O . MET A 1 83 ? -4.907 3.284 12.749 1.00 80.31 83 MET A O 1
ATOM 642 N N . GLU A 1 84 ? -5.307 4.287 14.716 1.00 78.75 84 GLU A N 1
ATOM 643 C CA . GLU A 1 84 ? -5.209 5.653 14.188 1.00 78.75 84 GLU A CA 1
ATOM 644 C C . GLU A 1 84 ? -3.794 5.951 13.674 1.00 78.75 84 GLU A C 1
ATOM 646 O O . GLU A 1 84 ? -3.627 6.453 12.561 1.00 78.75 84 GLU A O 1
ATOM 651 N N . ALA A 1 85 ? -2.765 5.552 14.422 1.00 80.38 85 ALA A N 1
ATOM 652 C CA . ALA A 1 85 ? -1.378 5.683 13.996 1.00 80.38 85 ALA A CA 1
ATOM 653 C C . ALA A 1 85 ? -1.086 4.884 12.715 1.00 80.38 85 ALA A C 1
ATOM 655 O O . ALA A 1 85 ? -0.392 5.386 11.833 1.00 80.38 85 ALA A O 1
ATOM 656 N N . ALA A 1 86 ? -1.635 3.674 12.569 1.00 76.44 86 ALA A N 1
ATOM 657 C CA . ALA A 1 86 ? -1.489 2.867 11.357 1.00 76.44 86 ALA A CA 1
ATOM 658 C C . ALA A 1 86 ? -2.184 3.504 10.139 1.00 76.44 86 ALA A C 1
ATOM 660 O O . ALA A 1 86 ? -1.645 3.460 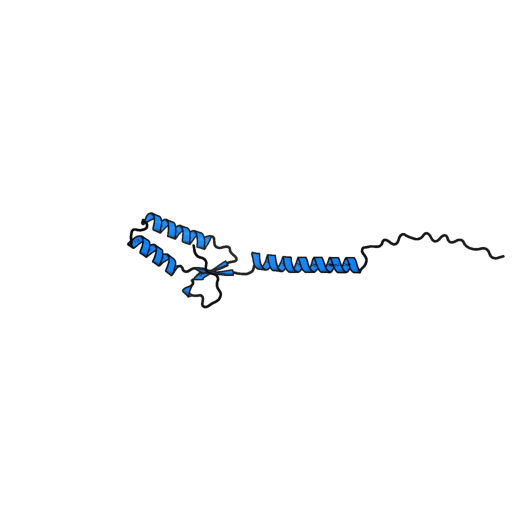9.031 1.00 76.44 86 ALA A O 1
ATOM 661 N N . LEU A 1 87 ? -3.344 4.140 10.343 1.00 72.94 87 LEU A N 1
ATOM 662 C CA . LEU A 1 87 ? -4.036 4.913 9.309 1.00 72.94 87 LEU A CA 1
ATOM 663 C C . LEU A 1 87 ? -3.234 6.148 8.882 1.00 72.94 87 LEU A C 1
ATOM 665 O O . LEU A 1 87 ? -3.105 6.411 7.687 1.00 72.94 87 LEU A O 1
ATOM 669 N N . LEU A 1 88 ? -2.672 6.888 9.839 1.00 76.69 88 LEU A N 1
ATOM 670 C CA . LEU A 1 88 ? -1.852 8.075 9.570 1.00 76.69 88 LEU A CA 1
ATOM 671 C C . LEU A 1 88 ? -0.482 7.724 8.970 1.00 76.69 88 LEU A C 1
ATOM 673 O O . LEU A 1 88 ? 0.074 8.507 8.203 1.00 76.69 88 LEU A O 1
ATOM 677 N N . ALA A 1 89 ? 0.052 6.544 9.289 1.00 77.00 89 ALA A N 1
ATOM 678 C CA . ALA A 1 89 ? 1.291 6.020 8.724 1.00 77.00 89 ALA A CA 1
ATOM 679 C C . ALA A 1 89 ? 1.115 5.432 7.311 1.00 77.00 89 ALA A C 1
ATOM 681 O O . ALA A 1 89 ? 2.102 4.995 6.708 1.00 77.00 89 ALA A O 1
ATOM 682 N N . ALA A 1 90 ? -0.111 5.410 6.770 1.00 68.00 90 ALA A N 1
ATOM 683 C CA . ALA A 1 90 ? -0.357 4.942 5.415 1.00 68.00 90 ALA A CA 1
ATOM 684 C C . ALA A 1 90 ? 0.451 5.789 4.407 1.00 68.00 90 ALA A C 1
ATOM 686 O O . ALA A 1 90 ? 0.391 7.022 4.428 1.00 68.00 90 ALA A O 1
ATOM 687 N N . PRO A 1 91 ? 1.239 5.157 3.522 1.00 64.75 91 PRO A N 1
ATOM 688 C CA . PRO A 1 91 ? 2.114 5.891 2.621 1.00 64.75 91 PRO A CA 1
ATOM 689 C C . PRO A 1 91 ? 1.309 6.729 1.608 1.00 64.75 91 PRO A C 1
ATOM 691 O O . PRO A 1 91 ? 0.225 6.323 1.191 1.00 64.75 91 PRO A O 1
ATOM 694 N N . PRO A 1 92 ? 1.842 7.879 1.148 1.00 62.66 92 PRO A N 1
ATOM 695 C CA . PRO A 1 92 ? 1.092 8.886 0.379 1.00 62.66 92 PRO A CA 1
ATOM 696 C C . PRO A 1 92 ? 0.600 8.407 -0.997 1.00 62.66 92 PRO A C 1
ATOM 698 O O . PRO A 1 92 ? -0.208 9.070 -1.641 1.00 62.66 92 PRO A O 1
ATOM 701 N N . ASN A 1 93 ? 1.087 7.257 -1.467 1.00 62.31 93 ASN A N 1
ATOM 702 C CA . ASN A 1 93 ? 0.639 6.588 -2.687 1.00 62.31 93 ASN A CA 1
ATOM 703 C C . ASN A 1 93 ? -0.488 5.562 -2.445 1.00 62.31 93 ASN A C 1
ATOM 705 O O . ASN A 1 93 ? -0.805 4.794 -3.352 1.00 62.31 93 ASN A O 1
ATOM 709 N N . HIS A 1 94 ? -1.065 5.499 -1.245 1.00 66.19 94 HIS A N 1
ATOM 710 C CA . HIS A 1 94 ? -2.164 4.595 -0.914 1.00 66.19 94 HIS A CA 1
ATOM 711 C C . HIS A 1 94 ? -3.420 5.392 -0.574 1.00 66.19 94 HIS A C 1
ATOM 713 O O . HIS A 1 94 ? -3.397 6.293 0.261 1.00 66.19 94 HIS A O 1
ATOM 719 N N . VAL A 1 95 ? -4.530 5.044 -1.223 1.00 64.62 95 VAL A N 1
ATOM 720 C CA . VAL A 1 95 ? -5.848 5.596 -0.897 1.00 64.62 95 VAL A CA 1
ATOM 721 C C . VAL A 1 95 ? -6.541 4.578 -0.004 1.00 64.62 95 VAL A C 1
ATOM 723 O O . VAL A 1 95 ? -6.898 3.493 -0.469 1.00 64.62 95 VAL A O 1
ATOM 726 N N . VAL A 1 96 ? -6.689 4.912 1.280 1.00 67.69 96 VAL A N 1
ATOM 727 C CA . VAL A 1 96 ? -7.386 4.065 2.252 1.00 67.69 96 VAL A CA 1
ATOM 728 C C . VAL A 1 96 ? -8.886 4.312 2.133 1.00 67.69 96 VAL A C 1
ATOM 730 O O . VAL A 1 96 ? -9.367 5.413 2.394 1.00 67.69 96 VAL A O 1
ATOM 733 N N . LEU A 1 97 ? -9.628 3.287 1.727 1.00 72.50 97 LEU A N 1
ATOM 734 C CA . LEU A 1 97 ? -11.085 3.312 1.651 1.00 72.50 97 LEU A CA 1
ATOM 735 C C . LEU A 1 97 ? -11.686 2.419 2.731 1.00 72.50 97 LEU A C 1
ATOM 737 O O . LEU A 1 97 ? -11.134 1.385 3.101 1.00 72.50 97 LEU A O 1
ATOM 741 N N . LEU A 1 98 ? -12.865 2.785 3.219 1.00 75.12 98 LEU A N 1
ATOM 742 C CA . LEU A 1 98 ? -13.624 1.895 4.087 1.00 75.12 98 LEU A CA 1
ATOM 743 C C . LEU A 1 98 ? -14.147 0.715 3.266 1.00 75.12 98 LEU A C 1
ATOM 745 O O . LEU A 1 98 ? -14.693 0.909 2.177 1.00 75.12 98 LEU A O 1
ATOM 749 N N . LYS A 1 99 ? -14.017 -0.501 3.805 1.00 73.62 99 LYS A N 1
ATOM 750 C CA . LYS A 1 99 ? -14.468 -1.742 3.150 1.00 73.62 99 LYS A CA 1
ATOM 751 C C . LYS A 1 99 ? -15.933 -1.691 2.700 1.00 73.62 99 LYS A C 1
ATOM 753 O O . LYS A 1 99 ? -16.275 -2.256 1.673 1.00 73.62 99 LYS A O 1
ATOM 758 N N . GLU A 1 100 ? -16.779 -0.959 3.419 1.00 73.44 100 GLU A N 1
ATOM 759 C CA . GLU A 1 100 ? -18.198 -0.784 3.081 1.00 73.44 100 GLU A CA 1
ATOM 760 C C . GLU A 1 100 ? -18.459 0.045 1.813 1.00 73.44 100 GLU A C 1
ATOM 762 O O . GLU A 1 100 ? -19.546 -0.033 1.248 1.00 73.44 100 GLU A O 1
ATOM 767 N N . VAL A 1 101 ? -17.491 0.850 1.369 1.00 72.31 101 VAL A N 1
ATOM 768 C CA . VAL A 1 101 ? -17.625 1.735 0.196 1.00 72.31 101 VAL A CA 1
ATOM 769 C C . VAL A 1 101 ? -17.044 1.078 -1.063 1.00 72.31 101 VAL A C 1
ATOM 771 O O . VAL A 1 101 ? -17.281 1.534 -2.181 1.00 72.31 101 VAL A O 1
ATOM 774 N N . VAL A 1 102 ? -16.296 -0.018 -0.911 1.00 68.88 102 VAL A N 1
ATOM 775 C CA . VAL A 1 102 ? -15.624 -0.687 -2.024 1.00 68.88 102 VAL A CA 1
ATOM 776 C C . VAL A 1 102 ? -16.435 -1.870 -2.525 1.00 68.88 102 VAL A C 1
ATOM 778 O O . VAL A 1 102 ? -16.698 -2.827 -1.806 1.00 68.88 102 VAL A O 1
ATOM 781 N N . LEU A 1 103 ? -16.785 -1.819 -3.810 1.00 61.34 103 LEU A N 1
ATOM 782 C CA . LEU A 1 103 ? -17.605 -2.843 -4.449 1.00 61.34 103 LEU A CA 1
ATOM 783 C C . LEU A 1 103 ? -16.778 -4.052 -4.918 1.00 61.34 103 LEU A C 1
ATOM 785 O O . LEU A 1 103 ? -17.252 -5.176 -4.768 1.00 61.34 103 LEU A O 1
ATOM 789 N N . ARG A 1 104 ? -15.572 -3.852 -5.492 1.00 55.69 104 ARG A N 1
ATOM 790 C CA . ARG A 1 104 ? -14.649 -4.908 -5.989 1.00 55.69 104 ARG A CA 1
ATOM 791 C C . ARG A 1 104 ? -13.188 -4.410 -6.083 1.00 55.69 104 ARG A C 1
ATOM 793 O O . ARG A 1 104 ? -12.967 -3.214 -6.230 1.00 55.69 104 ARG A O 1
ATOM 800 N N . ASN A 1 105 ? -12.219 -5.339 -6.095 1.00 55.66 105 ASN A N 1
ATOM 801 C CA . ASN A 1 105 ? -10.796 -5.149 -6.462 1.00 55.66 105 ASN A CA 1
ATOM 802 C C . ASN A 1 105 ? -9.906 -4.249 -5.574 1.00 55.66 105 ASN A C 1
ATOM 804 O O . ASN A 1 105 ? -8.916 -3.714 -6.070 1.00 55.66 105 ASN A O 1
ATOM 808 N N . ALA A 1 106 ? -10.178 -4.111 -4.275 1.00 60.66 106 ALA A N 1
ATOM 809 C CA . ALA A 1 106 ? -9.215 -3.494 -3.355 1.00 60.66 106 ALA A CA 1
ATOM 810 C C . ALA A 1 106 ? -8.518 -4.543 -2.484 1.00 60.66 106 ALA A C 1
ATOM 812 O O . ALA A 1 106 ? -9.146 -5.510 -2.050 1.00 60.66 106 ALA A O 1
ATOM 813 N N . GLY A 1 107 ? -7.225 -4.340 -2.215 1.00 59.97 107 GLY A N 1
ATOM 814 C CA . GLY A 1 107 ? -6.516 -5.116 -1.194 1.00 59.97 107 GLY A CA 1
ATOM 815 C C . GLY A 1 107 ? -7.065 -4.782 0.194 1.00 59.97 107 GLY A C 1
ATOM 816 O O . GLY A 1 107 ? -7.543 -3.671 0.401 1.00 59.97 107 GLY A O 1
ATOM 817 N N . GLU A 1 108 ? -7.025 -5.712 1.142 1.00 64.44 108 GLU A N 1
ATOM 818 C CA . GLU A 1 108 ? -7.448 -5.476 2.530 1.00 64.44 108 GLU A CA 1
ATOM 819 C C . GLU A 1 108 ? -6.205 -5.236 3.403 1.00 64.44 108 GLU A C 1
ATOM 821 O O . GLU A 1 108 ? -5.293 -6.064 3.406 1.00 64.44 108 GLU A O 1
ATOM 826 N N . ILE A 1 109 ? -6.157 -4.117 4.133 1.00 61.31 109 ILE A N 1
ATOM 827 C CA . ILE A 1 109 ? -5.224 -3.928 5.253 1.00 61.31 109 ILE A CA 1
ATOM 828 C C . ILE A 1 109 ? -5.946 -4.359 6.520 1.00 61.31 109 ILE A C 1
ATOM 830 O O . ILE A 1 109 ? -7.007 -3.830 6.859 1.00 61.31 109 ILE A O 1
ATOM 834 N N . LYS A 1 110 ? -5.334 -5.307 7.225 1.00 62.19 110 LYS A N 1
ATOM 835 C CA . LYS A 1 110 ? -5.671 -5.625 8.607 1.00 62.19 110 LYS A CA 1
ATOM 836 C C . LYS A 1 110 ? -4.592 -5.009 9.502 1.00 62.19 110 LYS A C 1
ATOM 838 O O . LYS A 1 110 ? -3.417 -5.173 9.161 1.00 62.19 110 LYS A O 1
ATOM 843 N N . PRO A 1 111 ? -4.969 -4.267 10.554 1.00 54.88 111 PRO A N 1
ATOM 844 C CA . PRO A 1 111 ? -4.034 -3.877 11.602 1.00 54.88 111 PRO A CA 1
ATOM 845 C C . PRO A 1 111 ? -3.510 -5.100 12.367 1.00 54.88 111 PRO A C 1
ATOM 847 O O . PRO A 1 111 ? -4.228 -6.129 12.416 1.00 54.88 111 PRO A O 1
#